Protein AF-A0A925Z1T7-F1 (afdb_monomer_lite)

Sequence (42 aa):
MCYLACVIYTSGSTGTPKGVLGTHRGTVNGLHWLWKTYPFTQ

Radius of gyration: 14.13 Å; chains: 1; bounding box: 34×16×34 Å

Secondary structure (DSSP, 8-state):
---EEEEEEE--TTSSPEEEEEEHHHHHHHHHHHHHHS-S--

pLDDT: mean 85.54, std 9.68, range [55.38, 95.19]

Structure (mmCIF, N/CA/C/O backbone):
data_AF-A0A925Z1T7-F1
#
_entry.id   AF-A0A925Z1T7-F1
#
loop_
_atom_site.group_PDB
_atom_site.id
_atom_site.type_symbol
_atom_site.label_atom_id
_atom_site.label_alt_id
_atom_site.label_comp_id
_atom_site.label_asym_id
_atom_site.label_entity_id
_atom_site.label_seq_id
_atom_site.pdbx_PDB_ins_code
_atom_site.Cartn_x
_atom_site.Cartn_y
_atom_site.Cartn_z
_atom_site.occupancy
_atom_site.B_iso_or_equiv
_atom_site.auth_seq_id
_atom_site.auth_comp_id
_atom_site.auth_asym_id
_atom_si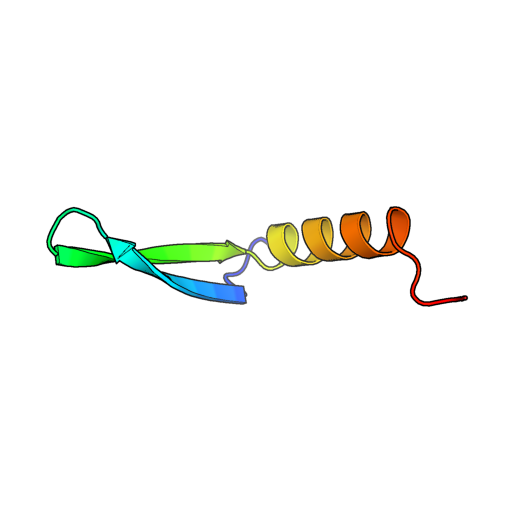te.auth_atom_id
_atom_site.pdbx_PDB_model_num
ATOM 1 N N . MET A 1 1 ? -11.239 1.450 -17.065 1.00 55.38 1 MET A N 1
ATOM 2 C CA . MET A 1 1 ? -12.233 1.065 -16.038 1.00 55.38 1 MET A CA 1
ATOM 3 C C . MET A 1 1 ? -11.558 0.943 -14.674 1.00 55.38 1 MET A C 1
ATOM 5 O O . MET A 1 1 ? -10.557 0.245 -14.577 1.00 55.38 1 MET A O 1
ATOM 9 N N . CYS A 1 2 ? -12.067 1.627 -13.643 1.00 56.41 2 CYS A N 1
ATOM 10 C CA . CYS A 1 2 ? -11.622 1.481 -12.250 1.00 56.41 2 CYS A CA 1
ATOM 11 C C . CYS A 1 2 ? -12.605 0.563 -11.519 1.00 56.41 2 CYS A C 1
ATOM 13 O O . CYS A 1 2 ? -13.676 1.009 -11.127 1.00 56.41 2 CYS A O 1
ATOM 15 N N . TYR A 1 3 ? -12.256 -0.712 -11.378 1.00 82.31 3 TYR A N 1
ATOM 16 C CA . TYR A 1 3 ? -13.043 -1.679 -10.616 1.00 82.31 3 TYR A CA 1
ATOM 17 C C . TYR A 1 3 ? -12.377 -1.974 -9.271 1.00 82.31 3 TYR A C 1
ATOM 19 O O . TYR A 1 3 ? -11.159 -1.820 -9.124 1.00 82.31 3 TYR A O 1
ATOM 27 N N . LEU A 1 4 ? -13.184 -2.360 -8.285 1.00 82.44 4 LEU A N 1
ATOM 28 C CA . LEU A 1 4 ? -12.708 -2.755 -6.964 1.00 82.44 4 LEU A CA 1
ATOM 29 C C . LEU A 1 4 ? -12.018 -4.122 -7.059 1.00 82.44 4 LEU A C 1
ATOM 31 O O . LEU A 1 4 ? -12.563 -5.036 -7.670 1.00 82.44 4 LEU A O 1
ATOM 35 N N . ALA A 1 5 ? -10.828 -4.251 -6.475 1.00 84.88 5 ALA A N 1
ATOM 36 C CA . ALA A 1 5 ? -10.047 -5.489 -6.490 1.00 84.88 5 ALA A CA 1
ATOM 37 C C . ALA A 1 5 ? -9.888 -6.113 -5.102 1.00 84.88 5 ALA A C 1
ATOM 39 O O . ALA A 1 5 ? -9.835 -7.333 -4.992 1.00 84.88 5 ALA A O 1
ATOM 40 N N . CYS A 1 6 ? -9.811 -5.306 -4.040 1.00 80.62 6 CYS A N 1
ATOM 41 C CA . CYS A 1 6 ? -9.666 -5.824 -2.683 1.00 80.62 6 CYS A CA 1
ATOM 42 C C . CYS A 1 6 ? -10.251 -4.879 -1.629 1.00 80.62 6 CYS A C 1
ATOM 44 O O . CYS A 1 6 ? -10.366 -3.670 -1.844 1.00 80.62 6 CYS A O 1
ATOM 46 N N . VAL A 1 7 ? -10.601 -5.448 -0.475 1.00 88.06 7 VAL A N 1
ATOM 47 C CA . VAL A 1 7 ? -10.955 -4.705 0.738 1.00 88.06 7 VAL A CA 1
ATOM 48 C C . VAL A 1 7 ? -10.079 -5.217 1.871 1.00 88.06 7 VAL A C 1
ATOM 50 O O . VAL A 1 7 ? -10.090 -6.410 2.164 1.00 88.06 7 VAL A O 1
ATOM 53 N N . ILE A 1 8 ? -9.308 -4.327 2.491 1.00 87.75 8 ILE A N 1
ATOM 54 C CA . ILE A 1 8 ? -8.430 -4.660 3.617 1.00 87.75 8 ILE A CA 1
ATOM 55 C C . ILE A 1 8 ? -9.042 -4.077 4.886 1.00 87.75 8 ILE A C 1
ATOM 57 O O . ILE A 1 8 ? -9.207 -2.862 4.992 1.00 87.75 8 ILE A O 1
ATOM 61 N N . TYR A 1 9 ? -9.373 -4.930 5.852 1.00 89.06 9 TYR A N 1
ATOM 62 C CA . TYR A 1 9 ? -9.865 -4.486 7.152 1.00 89.06 9 TYR A CA 1
ATOM 63 C C . TYR A 1 9 ? -8.705 -4.235 8.107 1.00 89.06 9 TYR A C 1
ATOM 65 O O . TYR A 1 9 ? -7.790 -5.045 8.229 1.00 89.06 9 TYR A O 1
A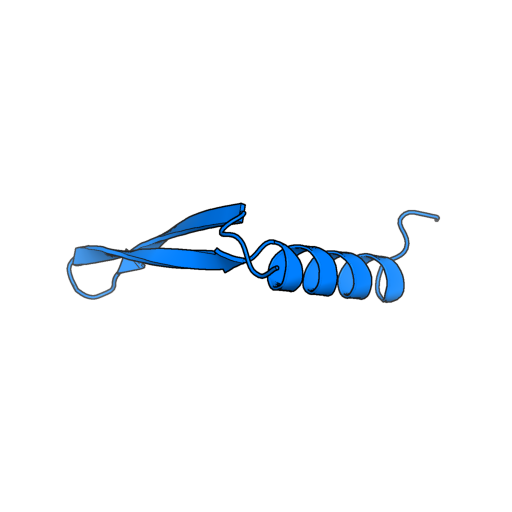TOM 73 N N . THR A 1 10 ? -8.764 -3.108 8.804 1.00 85.81 10 THR A N 1
ATOM 74 C CA . THR A 1 10 ? -7.780 -2.711 9.815 1.00 85.81 10 THR A CA 1
ATOM 75 C C . THR A 1 10 ? -8.479 -2.496 11.150 1.00 85.81 10 THR A C 1
ATOM 77 O O . THR A 1 10 ? -9.629 -2.049 11.178 1.00 85.81 10 THR A O 1
ATOM 80 N N . SER A 1 11 ? -7.813 -2.820 12.261 1.00 82.75 11 SER A N 1
ATOM 81 C CA . SER A 1 11 ? -8.318 -2.554 13.611 1.00 82.75 11 SER A CA 1
ATOM 82 C C . SER A 1 11 ? -8.405 -1.039 13.811 1.00 82.75 11 SER A C 1
ATOM 84 O O . SER A 1 11 ? -7.399 -0.375 14.062 1.00 82.75 11 SER A O 1
ATOM 86 N N . GLY A 1 12 ? -9.582 -0.450 13.612 1.00 81.75 12 GLY A N 1
ATOM 87 C CA . GLY A 1 12 ? -9.760 0.983 13.804 1.00 81.75 12 GLY A CA 1
ATOM 88 C C . GLY A 1 12 ? -9.534 1.359 15.267 1.00 81.75 12 GLY A C 1
ATOM 89 O O . GLY A 1 12 ? -9.976 0.655 16.171 1.00 81.75 12 GLY A O 1
ATOM 90 N N . SER A 1 13 ? -8.888 2.500 15.508 1.00 80.44 13 SER A N 1
ATOM 91 C CA . SER A 1 13 ? -8.640 3.037 16.857 1.00 80.44 13 SER A CA 1
ATOM 92 C C . SER A 1 13 ? -9.917 3.322 17.662 1.00 80.44 13 SER A C 1
ATOM 94 O O . SER A 1 13 ? -9.860 3.468 18.875 1.00 80.44 13 SER A O 1
ATOM 96 N N . THR A 1 14 ? -11.070 3.381 16.995 1.00 82.50 14 THR A N 1
ATOM 97 C CA . THR A 1 14 ? -12.402 3.612 17.573 1.00 82.50 14 THR A CA 1
ATOM 98 C C . THR A 1 14 ? -13.150 2.315 17.904 1.00 82.50 14 THR A C 1
ATOM 100 O O . THR A 1 14 ? -14.342 2.358 18.187 1.00 82.50 14 THR A O 1
ATOM 103 N N . GLY A 1 15 ? -12.491 1.153 17.814 1.00 78.75 15 GLY A N 1
ATOM 104 C CA . GLY A 1 15 ? -13.091 -0.167 18.060 1.00 78.75 15 GLY A CA 1
ATOM 105 C C . GLY A 1 15 ? -13.891 -0.737 16.882 1.00 78.75 15 GLY A C 1
ATOM 106 O O . GLY A 1 15 ? -14.190 -1.926 16.861 1.00 78.75 15 GLY A O 1
ATOM 107 N N . THR A 1 16 ? -14.186 0.073 15.863 1.00 79.69 16 THR A N 1
ATOM 108 C CA . THR A 1 16 ? -14.821 -0.364 14.614 1.00 79.69 16 THR A CA 1
ATOM 109 C C . THR A 1 16 ? -13.765 -0.601 13.524 1.00 79.69 16 THR A C 1
ATOM 111 O O . THR A 1 16 ? -12.987 0.311 13.221 1.00 79.69 16 THR A O 1
ATOM 114 N N . PRO A 1 17 ? -13.691 -1.802 12.913 1.00 80.44 17 PRO A N 1
ATOM 115 C CA . PRO A 1 17 ? -12.747 -2.065 11.831 1.00 80.44 17 PRO A CA 1
ATOM 116 C C . PRO A 1 17 ? -12.989 -1.155 10.624 1.00 80.44 17 PRO A C 1
ATOM 118 O O . PRO A 1 17 ? -14.122 -1.012 10.161 1.00 80.44 17 PRO A O 1
ATOM 121 N N . LYS A 1 18 ? -11.923 -0.557 10.085 1.00 85.25 18 LYS A N 1
ATOM 122 C CA . LYS A 1 18 ? -11.998 0.295 8.889 1.00 85.25 18 LYS A CA 1
ATOM 123 C C . LYS A 1 18 ? -11.644 -0.524 7.653 1.00 85.25 18 LYS A C 1
ATOM 125 O O . LYS A 1 18 ? -10.591 -1.162 7.631 1.00 85.25 18 LYS A O 1
ATOM 130 N N . GLY A 1 19 ? -12.509 -0.488 6.640 1.00 85.44 19 GLY A N 1
ATOM 131 C CA . GLY A 1 19 ? -12.272 -1.114 5.339 1.00 85.44 19 GLY A CA 1
ATOM 132 C C . GLY A 1 19 ? -11.542 -0.167 4.388 1.00 85.44 19 GLY A C 1
ATOM 133 O O . GLY A 1 19 ? -12.036 0.918 4.089 1.00 85.44 19 GLY A O 1
ATOM 134 N N . VAL A 1 20 ? -10.377 -0.580 3.901 1.00 89.06 20 VAL A N 1
ATOM 135 C CA . VAL A 1 20 ? -9.609 0.123 2.870 1.00 89.06 20 VAL A CA 1
ATOM 136 C C . VAL A 1 20 ? -9.902 -0.524 1.522 1.00 89.06 20 VAL A C 1
ATOM 138 O O . VAL A 1 20 ? -9.625 -1.704 1.320 1.00 89.06 20 VAL A O 1
ATOM 141 N N . LEU A 1 21 ? -10.471 0.256 0.605 1.00 92.19 21 LEU A N 1
ATOM 142 C CA . LEU A 1 21 ? -10.874 -0.184 -0.729 1.00 92.19 21 LEU A CA 1
ATOM 143 C C . LEU A 1 21 ? -9.707 -0.018 -1.713 1.00 92.19 21 LEU A C 1
ATOM 145 O O . LEU A 1 21 ? -9.306 1.102 -2.031 1.00 92.19 21 LEU A O 1
ATOM 149 N N . GLY A 1 22 ? -9.175 -1.128 -2.219 1.00 89.94 22 GLY A N 1
ATOM 150 C CA . GLY A 1 22 ? -8.171 -1.142 -3.280 1.00 89.94 22 GLY A CA 1
ATOM 151 C C . GLY A 1 22 ? -8.822 -1.295 -4.651 1.00 89.94 22 GLY A C 1
ATOM 152 O O . GLY A 1 22 ? -9.575 -2.240 -4.897 1.00 89.94 22 GLY A O 1
ATOM 153 N N . THR A 1 23 ? -8.527 -0.379 -5.574 1.00 94.94 23 THR A N 1
ATOM 154 C CA . THR A 1 23 ? -8.930 -0.532 -6.981 1.00 94.94 23 THR A CA 1
ATOM 155 C C . THR A 1 23 ? -7.920 -1.385 -7.729 1.00 94.94 23 THR A C 1
ATOM 157 O O . THR A 1 23 ? -6.726 -1.307 -7.455 1.00 94.94 23 THR A O 1
ATOM 160 N N . HIS A 1 24 ? -8.363 -2.124 -8.744 1.00 91.75 24 HIS A N 1
ATOM 161 C CA . HIS A 1 24 ? -7.462 -2.921 -9.574 1.00 91.75 24 HIS A CA 1
AT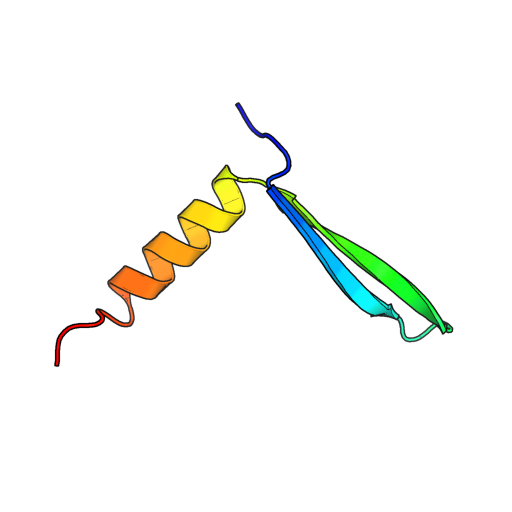OM 162 C C . HIS A 1 24 ? -6.313 -2.098 -10.159 1.00 91.75 24 HIS A C 1
ATOM 164 O O . HIS A 1 24 ? -5.158 -2.502 -10.085 1.00 91.75 24 HIS A O 1
ATOM 170 N N . ARG A 1 25 ? -6.610 -0.903 -10.687 1.00 93.38 25 ARG A N 1
ATOM 171 C CA . ARG A 1 25 ? -5.581 -0.008 -11.232 1.00 93.38 25 ARG A CA 1
ATOM 172 C C . ARG A 1 25 ? -4.568 0.409 -10.163 1.00 93.38 25 ARG A C 1
ATOM 174 O O . ARG A 1 25 ? -3.374 0.416 -10.444 1.00 93.38 25 ARG A O 1
ATOM 181 N N . GLY A 1 26 ? -5.034 0.750 -8.960 1.00 90.62 26 GLY A N 1
ATOM 182 C CA . GLY A 1 26 ? -4.162 1.114 -7.842 1.00 90.62 26 GLY A CA 1
ATOM 183 C C . GLY A 1 26 ? -3.279 -0.050 -7.396 1.00 90.62 26 GLY A C 1
ATOM 184 O O . GLY A 1 26 ? -2.069 0.119 -7.260 1.00 90.62 26 GLY A O 1
ATOM 185 N N . THR A 1 27 ? -3.864 -1.241 -7.258 1.00 91.00 27 THR A N 1
ATOM 186 C CA . THR A 1 27 ? -3.147 -2.461 -6.871 1.00 91.00 27 THR A CA 1
ATOM 187 C C . THR A 1 27 ? -2.082 -2.837 -7.900 1.00 91.00 27 THR A C 1
ATOM 189 O O . THR A 1 27 ? -0.929 -3.049 -7.531 1.00 91.00 27 THR A O 1
ATOM 192 N N . VAL A 1 28 ? -2.420 -2.847 -9.195 1.00 93.62 28 VAL A N 1
ATOM 193 C CA . VAL A 1 28 ? -1.457 -3.148 -10.270 1.00 93.62 28 VAL A CA 1
ATOM 194 C C . VAL A 1 28 ? -0.328 -2.118 -10.315 1.00 93.62 28 VAL A C 1
ATOM 196 O O . VAL A 1 28 ? 0.829 -2.498 -10.468 1.00 93.62 28 VAL A O 1
ATOM 199 N N . ASN A 1 29 ? -0.628 -0.829 -10.133 1.00 94.06 29 ASN A N 1
ATOM 200 C CA . ASN A 1 29 ? 0.402 0.210 -10.089 1.00 94.06 29 ASN A CA 1
ATOM 201 C C . ASN A 1 29 ? 1.384 0.003 -8.922 1.00 94.06 29 ASN A C 1
ATOM 203 O O . ASN A 1 29 ? 2.593 0.136 -9.105 1.00 94.06 29 ASN A O 1
ATOM 207 N N . GLY A 1 30 ? 0.874 -0.361 -7.741 1.00 92.44 30 GLY A N 1
ATOM 208 C CA . GLY A 1 30 ? 1.706 -0.672 -6.577 1.00 92.44 30 GLY A CA 1
ATOM 209 C C . GLY A 1 30 ? 2.604 -1.890 -6.802 1.00 92.44 30 GLY A C 1
ATOM 210 O O . GLY A 1 30 ? 3.802 -1.826 -6.533 1.00 92.44 30 GLY A O 1
ATOM 211 N N . LEU A 1 31 ? 2.052 -2.970 -7.364 1.00 92.38 31 LEU A N 1
ATOM 212 C CA . LEU A 1 31 ? 2.820 -4.174 -7.707 1.00 92.38 31 LEU A CA 1
ATOM 213 C C . LEU A 1 31 ? 3.893 -3.890 -8.762 1.00 92.38 31 LEU A C 1
ATOM 215 O O . LEU A 1 31 ? 5.024 -4.349 -8.630 1.00 92.38 31 LEU A O 1
ATOM 219 N N . HIS A 1 32 ? 3.565 -3.089 -9.776 1.00 94.44 32 HIS A N 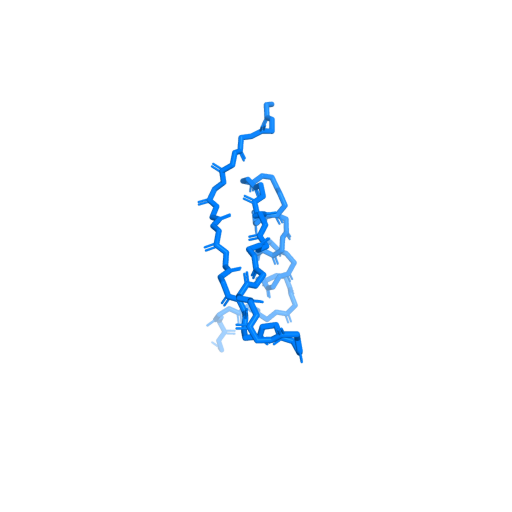1
ATOM 220 C CA . HIS A 1 32 ? 4.518 -2.705 -10.812 1.00 94.44 32 HIS A CA 1
ATOM 221 C C . HIS A 1 32 ? 5.694 -1.903 -10.240 1.00 94.44 32 HIS A C 1
ATOM 223 O O . HIS A 1 32 ? 6.847 -2.168 -10.580 1.00 94.44 32 HIS A O 1
ATOM 229 N N . TRP A 1 33 ? 5.421 -0.957 -9.335 1.00 94.38 33 TRP A N 1
ATOM 230 C CA . 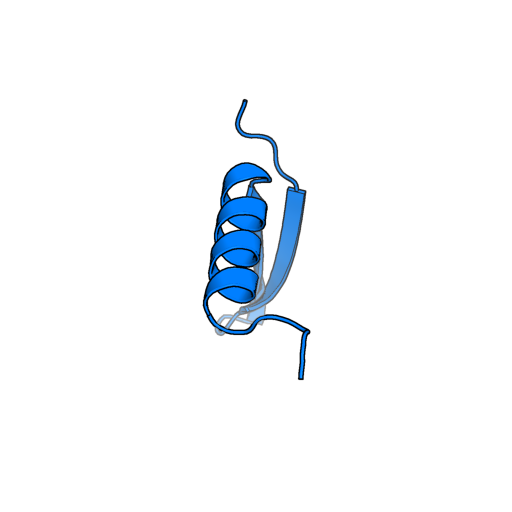TRP A 1 33 ? 6.477 -0.252 -8.610 1.00 94.38 33 TRP A CA 1
ATOM 231 C C . TRP A 1 33 ? 7.325 -1.217 -7.777 1.00 94.38 33 TRP A C 1
ATOM 233 O O . TRP A 1 33 ? 8.551 -1.141 -7.825 1.00 94.38 33 TRP A O 1
ATOM 243 N N . LEU A 1 34 ? 6.692 -2.149 -7.058 1.00 94.38 34 LEU A N 1
ATOM 244 C CA . LEU A 1 34 ? 7.394 -3.113 -6.212 1.00 94.38 34 LEU A CA 1
ATOM 245 C C . LEU A 1 34 ? 8.353 -3.981 -7.028 1.00 94.38 34 LEU A C 1
ATOM 247 O O . LEU A 1 34 ? 9.504 -4.120 -6.635 1.00 94.38 34 LEU A O 1
ATOM 251 N N . TRP A 1 35 ? 7.926 -4.494 -8.183 1.00 93.25 35 TRP A N 1
ATOM 252 C CA . TRP A 1 35 ? 8.794 -5.269 -9.077 1.00 93.25 35 TRP A CA 1
ATOM 253 C C . TRP A 1 35 ? 9.929 -4.450 -9.686 1.00 93.25 35 TRP A C 1
ATOM 255 O O . TRP A 1 35 ? 11.014 -4.982 -9.903 1.00 93.25 35 TRP A O 1
ATOM 265 N N . LYS A 1 36 ? 9.700 -3.160 -9.957 1.00 93.44 36 LYS A N 1
ATOM 266 C CA . LYS A 1 36 ? 10.750 -2.263 -10.451 1.00 93.44 36 LYS A CA 1
ATOM 267 C C . LYS A 1 36 ? 11.804 -1.976 -9.378 1.00 93.44 36 LYS A C 1
ATOM 269 O O . LYS A 1 36 ? 12.982 -1.879 -9.704 1.00 93.44 36 LYS A O 1
ATOM 274 N N . THR A 1 37 ? 11.381 -1.813 -8.126 1.00 95.19 37 THR A N 1
ATOM 275 C CA . THR A 1 37 ? 12.276 -1.502 -7.001 1.00 95.19 37 THR A CA 1
ATOM 276 C C . THR A 1 37 ? 12.984 -2.748 -6.465 1.00 95.19 37 THR A C 1
ATOM 278 O O . THR A 1 37 ? 14.157 -2.679 -6.113 1.00 95.19 37 THR A O 1
ATOM 281 N N . TYR A 1 38 ? 12.284 -3.883 -6.429 1.00 93.06 38 TYR A N 1
ATOM 282 C CA . TYR A 1 38 ? 12.763 -5.159 -5.900 1.00 93.06 38 TYR A CA 1
ATOM 283 C C . TYR A 1 38 ? 12.467 -6.287 -6.902 1.00 93.06 38 TYR A C 1
ATOM 285 O O . TYR A 1 38 ? 11.498 -7.037 -6.732 1.00 93.06 38 TYR A O 1
ATOM 293 N N . PRO A 1 39 ? 13.255 -6.400 -7.984 1.00 87.12 39 PRO A N 1
ATOM 294 C CA . PRO A 1 39 ? 13.118 -7.508 -8.919 1.00 87.12 39 PRO A CA 1
ATOM 295 C C . PRO A 1 39 ? 13.405 -8.835 -8.204 1.00 87.12 39 PRO A C 1
ATOM 297 O O . PRO A 1 39 ? 14.329 -8.939 -7.404 1.00 87.12 39 PRO A O 1
ATOM 300 N N . PHE A 1 40 ? 12.600 -9.861 -8.494 1.00 78.62 40 PHE A N 1
ATOM 301 C CA . PHE A 1 40 ? 12.682 -11.177 -7.839 1.00 78.62 40 PHE A CA 1
ATOM 302 C C . PHE A 1 40 ? 13.938 -11.981 -8.232 1.00 78.62 40 PHE A C 1
ATOM 304 O O . PHE A 1 40 ? 14.174 -13.070 -7.716 1.00 78.62 40 PHE A O 1
ATOM 311 N N . THR A 1 41 ? 14.748 -11.453 -9.146 1.00 75.25 41 THR A N 1
ATOM 312 C CA . THR A 1 41 ? 15.987 -12.074 -9.603 1.00 75.25 41 THR A CA 1
ATOM 313 C C . THR A 1 41 ? 17.138 -11.639 -8.695 1.00 75.25 41 THR A C 1
ATOM 315 O O . THR A 1 41 ? 17.520 -10.468 -8.711 1.00 75.2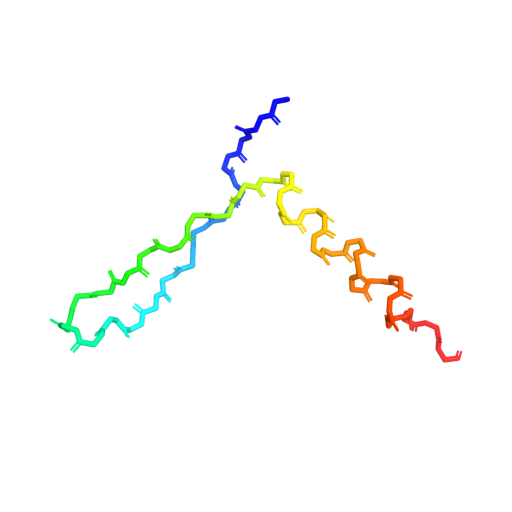5 41 THR A O 1
ATOM 318 N N . GLN A 1 42 ? 17.663 -12.583 -7.906 1.00 58.56 42 GLN A N 1
ATOM 319 C CA . GLN A 1 42 ? 19.060 -12.550 -7.458 1.00 58.56 42 GLN A CA 1
ATOM 320 C C . GLN A 1 42 ? 19.981 -13.009 -8.584 1.00 58.56 42 GLN A C 1
ATOM 322 O O . GLN A 1 42 ? 19.562 -13.922 -9.334 1.00 58.56 42 GLN A O 1
#

Foldseek 3Di:
DWAWDDWDWDCDPVRDTDTDTDTPVNVVVVVVVCCVVDPPDD